Protein AF-A0A935BN43-F1 (afdb_monomer)

Sequence (152 aa):
MRHRDDVASASRRALLADLWCAQEARTILEHRARLVMELGRLHAEIEAEMDRLCALTQPENGMGLHLLRQRRVTGALALRWADSARHTLTGDRLVQRLAGMPIEASRWYAALAVQVGWLNARERLVRHARQVMRDLSEERHFDSLIGGSNHE

Solvent-accessible surface area (backbone atoms only — not comparable to full-atom values): 8608 Å² total; per-residue (Å²): 143,69,69,64,62,55,51,56,51,49,53,50,51,50,50,54,50,55,60,70,64,51,89,42,80,69,57,40,52,57,45,48,54,51,50,52,53,49,44,51,51,52,49,51,52,50,51,56,50,51,53,51,52,25,67,74,27,51,49,88,79,54,49,18,44,42,78,46,72,44,76,88,84,74,65,46,62,40,74,38,46,19,53,49,102,86,42,73,49,51,73,69,56,46,52,58,53,39,72,76,43,61,68,70,59,26,52,52,54,53,56,47,51,53,54,48,53,51,50,41,50,52,44,53,52,45,52,48,52,51,48,53,56,47,53,63,49,52,55,50,54,50,51,59,67,62,67,72,77,79,78,132

Foldseek 3Di:
DPPVVVVVVVVVVVVVVVLVPPPDPVSVVVSLVVLLVVLVVLLVVLVVVLVVQQVVFPLPVQKGWDWDAPPPDQRAIAIFIASDPPGTDDPVRLVVVLVPDDPVVSVVVVVVVVVRVVSNVSRVVSSVVNVVSVVVVVVVVVVVVVVVPPDD

Secondary structure (DSSP, 8-state):
--HHHHHHHHHHHHHHHHHHH---HHHHHHHHHHHHHHHHHHHHHHHHHHHHHHHHT-GGGS-EEEEEEETTTT-EEEEEEEEETTEEPPHHHHHHHHHTS-HHHHHHHHHHHHHHHHHHHHHHHHHHHHHHHHHHHHHHHHHHHHGGG---

Mean predicted aligned error: 12.63 Å

pLDDT: mean 75.49, std 17.52, range [38.0, 94.5]

Nearest PDB structures (foldseek):
  4g36-assembly2_B  TM=3.130E-01  e=1.139E+00  Photinus pyralis
  8t7j-assembly1_B-2  TM=3.890E-01  e=3.530E+00  Streptomyces sp. SANK 62799
  8aff-assembly1_A  TM=3.210E-01  e=5.263E+00  Saccharomyces cerevisiae
  7ele-assembly1_A  TM=4.228E-01  e=6.868E+00  Arabidopsis thaliana

Radius of gyration: 21.46 Å; Cα contacts (8 Å, |Δi|>4): 106; chains: 1; bounding box: 52×35×63 Å

Structure (mmCIF, N/CA/C/O backbone):
data_AF-A0A935BN43-F1
#
_entry.id   AF-A0A935BN43-F1
#
loop_
_atom_site.group_PDB
_atom_site.id
_atom_site.type_symbol
_atom_site.label_atom_id
_atom_site.label_alt_id
_atom_site.label_comp_id
_atom_site.label_asym_id
_atom_site.label_entity_id
_atom_site.label_seq_id
_atom_site.pdbx_PDB_ins_code
_atom_site.Cartn_x
_atom_site.Cartn_y
_atom_site.Cartn_z
_atom_site.occupancy
_atom_site.B_iso_or_equiv
_atom_site.auth_seq_id
_atom_site.auth_comp_id
_atom_site.auth_asym_id
_atom_site.auth_atom_id
_atom_site.pdbx_PDB_model_num
ATOM 1 N N . MET A 1 1 ? -15.927 22.849 -7.566 1.00 45.81 1 MET A N 1
ATOM 2 C CA . MET A 1 1 ? -14.450 22.761 -7.481 1.00 45.81 1 MET A CA 1
ATOM 3 C C . MET A 1 1 ? -13.932 21.331 -7.746 1.00 45.81 1 MET A C 1
ATOM 5 O O . MET A 1 1 ? -13.014 20.897 -7.079 1.00 45.81 1 MET A O 1
ATOM 9 N N . ARG A 1 2 ? -14.501 20.589 -8.718 1.00 45.47 2 ARG A N 1
ATOM 10 C CA . ARG A 1 2 ? -14.070 19.214 -9.085 1.00 45.47 2 ARG A CA 1
ATOM 11 C C . ARG A 1 2 ? -13.489 19.105 -10.505 1.00 45.47 2 ARG A C 1
ATOM 13 O O . ARG A 1 2 ? -12.970 18.076 -10.885 1.00 45.47 2 ARG A O 1
ATOM 20 N N . HIS A 1 3 ? -13.539 20.190 -11.278 1.00 39.72 3 HIS A N 1
ATOM 21 C CA . HIS A 1 3 ? -13.262 20.159 -12.716 1.00 39.72 3 HIS A CA 1
ATOM 22 C C . HIS A 1 3 ? -11.772 20.308 -13.082 1.00 39.72 3 HIS A C 1
ATOM 24 O O . HIS A 1 3 ? -11.391 20.011 -14.209 1.00 39.72 3 HIS A O 1
ATOM 30 N N . ARG A 1 4 ? -10.925 20.787 -12.156 1.00 39.72 4 ARG A N 1
ATOM 31 C CA . ARG A 1 4 ? -9.486 21.017 -12.405 1.00 39.72 4 ARG A CA 1
ATOM 32 C C . ARG A 1 4 ? -8.637 19.754 -12.237 1.00 39.72 4 ARG A C 1
ATOM 34 O O . ARG A 1 4 ? -7.667 19.591 -12.974 1.00 39.72 4 ARG A O 1
ATOM 41 N N . ASP A 1 5 ? -9.028 18.852 -11.340 1.00 45.97 5 ASP A N 1
ATOM 42 C CA . ASP A 1 5 ? -8.291 17.607 -11.095 1.00 45.97 5 ASP A CA 1
ATOM 43 C C . ASP A 1 5 ? -8.489 16.594 -12.230 1.00 45.97 5 ASP A C 1
ATOM 45 O O . ASP A 1 5 ? -7.548 15.894 -12.607 1.00 45.97 5 ASP A O 1
ATOM 49 N N . ASP A 1 6 ? -9.668 16.595 -12.860 1.00 52.12 6 ASP A N 1
ATOM 50 C CA . ASP A 1 6 ? -9.975 15.733 -14.005 1.00 52.12 6 ASP A CA 1
ATOM 51 C C . ASP A 1 6 ? -9.216 16.142 -15.273 1.00 52.12 6 ASP A C 1
ATOM 53 O O . ASP A 1 6 ? -8.741 15.280 -16.011 1.00 52.12 6 ASP A O 1
ATOM 57 N N . VAL A 1 7 ? -9.014 17.445 -15.495 1.00 51.12 7 VAL A N 1
ATOM 58 C CA . VAL A 1 7 ? -8.219 17.951 -16.627 1.00 51.12 7 VAL A CA 1
ATOM 59 C C . VAL A 1 7 ? -6.733 17.665 -16.409 1.00 51.12 7 VAL A C 1
ATOM 61 O O . VAL A 1 7 ? -6.067 17.187 -17.320 1.00 51.12 7 VAL A O 1
ATOM 64 N N . ALA A 1 8 ? -6.211 17.846 -15.191 1.00 53.88 8 ALA A N 1
ATOM 65 C CA . ALA A 1 8 ? -4.830 17.475 -14.872 1.00 53.88 8 ALA A CA 1
ATOM 66 C C . ALA A 1 8 ? -4.591 15.955 -14.992 1.00 53.88 8 ALA A C 1
ATOM 68 O O . ALA A 1 8 ? -3.530 15.519 -15.438 1.00 53.88 8 ALA A O 1
ATOM 69 N N . SER A 1 9 ? -5.589 15.150 -14.624 1.00 54.03 9 SER A N 1
ATOM 70 C CA . SER A 1 9 ? -5.611 13.690 -14.765 1.00 54.03 9 SER A CA 1
ATOM 71 C C . SER A 1 9 ? -5.665 13.238 -16.229 1.00 54.03 9 SER A C 1
ATOM 73 O O . SER A 1 9 ? -4.948 12.313 -16.616 1.00 54.03 9 SER A O 1
ATOM 75 N N . ALA A 1 10 ? -6.481 13.891 -17.058 1.00 52.19 10 ALA A N 1
ATOM 76 C CA . ALA A 1 10 ? -6.583 13.617 -18.489 1.00 52.19 10 ALA A CA 1
ATOM 77 C C . ALA A 1 10 ? -5.315 14.049 -19.242 1.00 52.19 10 ALA A C 1
ATOM 79 O O . ALA A 1 10 ? -4.775 13.263 -20.015 1.00 52.19 10 ALA A O 1
ATOM 80 N N . SER A 1 11 ? -4.769 15.231 -18.940 1.00 61.72 11 SER A N 1
ATOM 81 C CA . SER A 1 11 ? -3.515 15.717 -19.530 1.00 61.72 11 SER A CA 1
ATOM 82 C C . SER A 1 11 ? -2.308 14.869 -19.128 1.00 61.72 11 SER A C 1
ATOM 84 O O . SER A 1 11 ? -1.423 14.651 -19.947 1.00 61.72 11 SER A O 1
ATOM 86 N N . ARG A 1 12 ? -2.269 14.325 -17.902 1.00 54.88 12 ARG A N 1
ATOM 87 C CA . ARG A 1 12 ? -1.230 13.352 -17.515 1.00 54.88 12 ARG A CA 1
ATOM 88 C C . ARG A 1 12 ? -1.377 12.028 -18.255 1.00 54.88 12 ARG A C 1
ATOM 90 O O . ARG A 1 12 ? -0.369 11.455 -18.640 1.00 54.88 12 ARG A O 1
ATOM 97 N N . ARG A 1 13 ? -2.605 11.547 -18.468 1.00 56.81 13 ARG A N 1
ATOM 98 C CA . ARG A 1 13 ? -2.861 10.319 -19.240 1.00 56.81 13 ARG A CA 1
ATOM 99 C C . ARG A 1 13 ? -2.486 10.479 -20.715 1.00 56.81 13 ARG A C 1
ATOM 101 O O . ARG A 1 13 ? -1.866 9.577 -21.260 1.00 56.81 13 ARG A O 1
ATOM 108 N N . ALA A 1 14 ? -2.789 11.629 -21.315 1.00 58.31 14 ALA A N 1
ATOM 109 C CA . ALA A 1 14 ? -2.375 11.966 -22.676 1.00 58.31 14 ALA A CA 1
ATOM 110 C C . ALA A 1 14 ? -0.847 12.087 -22.791 1.00 58.31 14 ALA A C 1
ATOM 112 O O . ALA A 1 14 ? -0.255 11.451 -23.650 1.00 58.31 14 ALA A O 1
ATOM 113 N N . LEU A 1 15 ? -0.194 12.784 -21.853 1.00 57.34 15 LEU A N 1
ATOM 114 C CA . LEU A 1 15 ? 1.268 12.872 -21.804 1.00 57.34 15 LEU A CA 1
ATOM 115 C C . LEU A 1 15 ? 1.920 11.488 -21.665 1.00 57.34 15 LEU A C 1
ATOM 117 O O . LEU A 1 15 ? 2.914 11.213 -22.320 1.00 57.34 15 LEU A O 1
ATOM 121 N N . LEU A 1 16 ? 1.365 10.603 -20.834 1.00 52.16 16 LEU A N 1
ATOM 122 C CA . LEU A 1 16 ? 1.858 9.231 -20.694 1.00 52.16 16 LEU A CA 1
ATOM 123 C C . LEU A 1 16 ? 1.674 8.410 -21.981 1.00 52.16 16 LEU A C 1
ATOM 125 O O . LEU A 1 16 ? 2.546 7.605 -22.296 1.00 52.16 16 LEU A O 1
ATOM 129 N N . ALA A 1 17 ? 0.585 8.627 -22.724 1.00 56.81 17 ALA A N 1
ATOM 130 C CA . ALA A 1 17 ? 0.336 7.975 -24.009 1.00 56.81 17 ALA A CA 1
ATOM 131 C C . ALA A 1 17 ? 1.274 8.491 -25.116 1.00 56.81 17 ALA A C 1
ATOM 133 O O . ALA A 1 17 ? 1.873 7.688 -25.824 1.00 56.81 17 ALA A O 1
ATOM 134 N N . ASP A 1 18 ? 1.477 9.805 -25.213 1.00 55.25 18 ASP A N 1
ATOM 135 C CA . ASP A 1 18 ? 2.399 10.415 -26.182 1.00 55.25 18 ASP A CA 1
ATOM 136 C C . ASP A 1 18 ? 3.849 10.011 -25.911 1.00 55.25 18 ASP A C 1
ATOM 138 O O . ASP A 1 18 ? 4.614 9.712 -26.827 1.00 55.25 18 ASP A O 1
ATOM 142 N N . LEU A 1 19 ? 4.219 9.936 -24.632 1.00 52.00 19 LEU A N 1
ATOM 143 C CA . LEU A 1 19 ? 5.527 9.457 -24.214 1.00 52.00 19 LEU A CA 1
ATOM 144 C C . LEU A 1 19 ? 5.731 7.968 -24.567 1.00 52.00 19 LEU A C 1
ATOM 146 O O . LEU A 1 19 ? 6.839 7.594 -24.938 1.00 52.00 19 LEU A O 1
ATOM 150 N N . TRP A 1 20 ? 4.675 7.147 -24.525 1.00 51.06 20 TRP A N 1
ATOM 151 C CA . TRP A 1 20 ? 4.708 5.728 -24.913 1.00 51.06 20 TRP A CA 1
ATOM 152 C C . TRP A 1 20 ? 4.799 5.514 -26.436 1.00 51.06 20 TRP A C 1
ATOM 154 O O . TRP A 1 20 ? 5.381 4.528 -26.887 1.00 51.06 20 TRP A O 1
ATOM 164 N N . CYS A 1 21 ? 4.251 6.438 -27.232 1.00 52.53 21 CYS A N 1
ATOM 165 C CA . CYS A 1 21 ? 4.203 6.362 -28.696 1.00 52.53 21 CYS A CA 1
ATOM 166 C C . CYS A 1 21 ? 5.420 6.983 -29.414 1.00 52.53 21 CYS A C 1
ATOM 168 O O . CYS A 1 21 ? 5.532 6.841 -30.631 1.00 52.53 21 CYS A O 1
ATOM 170 N N . ALA A 1 22 ? 6.331 7.668 -28.713 1.00 48.72 22 ALA A N 1
ATOM 171 C CA . ALA A 1 22 ? 7.502 8.295 -29.333 1.00 48.72 22 ALA A CA 1
ATOM 172 C C . ALA A 1 22 ? 8.490 7.236 -29.876 1.00 48.72 22 ALA A C 1
ATOM 174 O O . ALA A 1 22 ? 9.162 6.530 -29.125 1.00 48.72 22 ALA A O 1
ATOM 175 N N . GLN A 1 23 ? 8.562 7.134 -31.206 1.00 50.59 23 GLN A N 1
ATOM 176 C CA . GLN A 1 23 ? 9.110 6.006 -31.970 1.00 50.59 23 GLN A CA 1
ATOM 177 C C . GLN A 1 23 ? 10.534 6.253 -32.517 1.00 50.59 23 GLN A C 1
ATOM 179 O O . GLN A 1 23 ? 10.882 5.791 -33.598 1.00 50.59 23 GLN A O 1
ATOM 184 N N . GLU A 1 24 ? 11.378 6.984 -31.790 1.00 49.66 24 GLU A N 1
ATOM 185 C CA . GLU A 1 24 ? 12.771 7.261 -32.174 1.00 49.66 24 GLU A CA 1
ATOM 186 C C . GLU A 1 24 ? 13.734 6.643 -31.143 1.00 49.66 24 GLU A C 1
ATOM 188 O O . GLU A 1 24 ? 13.560 6.788 -29.936 1.00 49.66 24 GLU A O 1
ATOM 193 N N . ALA A 1 25 ? 14.776 5.931 -31.588 1.00 50.34 25 ALA A N 1
ATOM 194 C CA . ALA A 1 25 ? 15.625 5.108 -30.709 1.00 50.34 25 ALA A CA 1
ATOM 195 C C . ALA A 1 25 ? 16.307 5.887 -29.560 1.00 50.34 25 ALA A C 1
ATOM 197 O O . ALA A 1 25 ? 16.498 5.342 -28.470 1.00 50.34 25 ALA A O 1
ATOM 198 N N . ARG A 1 26 ? 16.634 7.169 -29.782 1.00 50.09 26 ARG A N 1
ATOM 199 C CA . ARG A 1 26 ? 17.263 8.062 -28.793 1.00 50.09 26 ARG A CA 1
ATOM 200 C C . ARG A 1 26 ? 16.247 8.584 -27.770 1.00 50.09 26 ARG A C 1
ATOM 202 O O . ARG A 1 26 ? 16.487 8.510 -26.568 1.00 50.09 26 ARG A O 1
ATOM 209 N N . THR A 1 27 ? 15.070 8.983 -28.241 1.00 57.19 27 THR A N 1
ATOM 210 C CA . THR A 1 27 ? 13.912 9.394 -27.431 1.00 57.19 27 THR A CA 1
ATOM 211 C C . THR A 1 27 ? 13.347 8.227 -26.632 1.00 57.19 27 THR A C 1
ATOM 213 O O . THR A 1 27 ? 12.960 8.433 -25.493 1.00 57.19 27 THR A O 1
ATOM 216 N N . ILE A 1 28 ? 13.384 6.992 -27.146 1.00 56.88 28 ILE A N 1
ATOM 217 C CA . ILE A 1 28 ? 12.977 5.778 -26.419 1.00 56.88 28 ILE A CA 1
ATOM 218 C C . ILE A 1 28 ? 13.913 5.501 -25.233 1.00 56.88 28 ILE A C 1
ATOM 220 O O . ILE A 1 28 ? 13.436 5.164 -24.152 1.00 56.88 28 ILE A O 1
ATOM 224 N N . LEU A 1 29 ? 15.234 5.634 -25.396 1.00 60.28 29 LEU A N 1
ATOM 225 C CA . LEU A 1 29 ? 16.188 5.437 -24.294 1.00 60.28 29 LEU A CA 1
ATOM 226 C C . LEU A 1 29 ? 16.037 6.514 -23.211 1.00 60.28 29 LEU A C 1
ATOM 228 O O . LEU A 1 29 ? 15.933 6.184 -22.028 1.00 60.28 29 LEU A O 1
ATOM 232 N N . GLU A 1 30 ? 15.947 7.784 -23.606 1.00 61.84 30 GLU A N 1
ATOM 233 C CA . GLU A 1 30 ? 15.706 8.903 -22.684 1.00 61.84 30 GLU A CA 1
ATOM 234 C C . GLU A 1 30 ? 14.337 8.792 -21.988 1.00 61.84 30 GLU A C 1
ATOM 236 O O . GLU A 1 30 ? 14.211 9.039 -20.785 1.00 61.84 30 GLU A O 1
ATOM 241 N N . HIS A 1 31 ? 13.314 8.348 -22.720 1.00 63.75 31 HIS A N 1
ATOM 242 C CA . HIS A 1 31 ? 11.971 8.087 -22.209 1.00 63.75 31 HIS A CA 1
ATOM 243 C C . HIS A 1 31 ? 11.964 6.961 -21.169 1.00 63.75 31 HIS A C 1
ATOM 245 O O . HIS A 1 31 ? 11.388 7.112 -20.090 1.00 63.75 31 HIS A O 1
ATOM 251 N N . ARG A 1 32 ? 12.665 5.857 -21.440 1.00 65.38 32 ARG A N 1
ATOM 252 C CA . ARG A 1 32 ? 12.800 4.730 -20.507 1.00 65.38 32 ARG A CA 1
ATOM 253 C C . ARG A 1 32 ? 13.549 5.124 -19.243 1.00 65.38 32 ARG A C 1
ATOM 255 O O . ARG A 1 32 ? 13.089 4.792 -18.154 1.00 65.38 32 ARG A O 1
ATOM 262 N N . ALA A 1 33 ? 14.652 5.862 -19.368 1.00 69.81 33 ALA A N 1
ATOM 263 C CA . ALA A 1 33 ? 15.390 6.370 -18.213 1.00 69.81 33 ALA A CA 1
ATOM 264 C C . ALA A 1 33 ? 14.492 7.255 -17.331 1.00 69.81 33 ALA A C 1
ATOM 266 O O . ALA A 1 33 ? 14.439 7.075 -16.113 1.00 69.81 33 ALA A O 1
ATOM 267 N N . ARG A 1 34 ? 13.698 8.141 -17.950 1.00 77.00 34 ARG A N 1
ATOM 268 C CA . ARG A 1 34 ? 12.722 8.985 -17.249 1.00 77.00 34 ARG A CA 1
ATOM 269 C C . ARG A 1 34 ? 11.631 8.166 -16.554 1.00 77.00 34 ARG A C 1
ATOM 271 O O . ARG A 1 34 ? 11.315 8.450 -15.403 1.00 77.00 34 ARG A O 1
ATOM 278 N N . LEU A 1 35 ? 11.091 7.137 -17.209 1.00 76.12 35 LEU A N 1
ATOM 279 C CA . LEU A 1 35 ? 10.106 6.231 -16.609 1.00 76.12 35 LEU A CA 1
ATOM 280 C C . LEU A 1 35 ? 10.680 5.460 -15.416 1.00 76.12 35 LEU A C 1
ATOM 282 O O . LEU A 1 35 ? 10.017 5.351 -14.389 1.00 76.12 35 LEU A O 1
ATOM 286 N N . VAL A 1 36 ? 11.914 4.959 -15.511 1.00 78.75 36 VAL A N 1
ATOM 287 C CA . VAL A 1 36 ? 12.581 4.266 -14.397 1.00 78.75 36 VAL A CA 1
ATOM 288 C C . VAL A 1 36 ? 12.772 5.206 -13.205 1.00 78.75 36 VAL A C 1
ATOM 290 O O . VAL A 1 36 ? 12.464 4.825 -12.073 1.00 78.75 36 VAL A O 1
ATOM 293 N N . MET A 1 37 ? 13.223 6.442 -13.446 1.00 82.31 37 MET A N 1
ATOM 294 C CA . MET A 1 37 ? 13.353 7.460 -12.399 1.00 82.31 37 MET A CA 1
ATOM 295 C C . MET A 1 37 ? 12.003 7.788 -11.753 1.00 82.31 37 MET A C 1
ATOM 297 O O . MET A 1 37 ? 11.904 7.829 -10.527 1.00 82.31 37 MET A O 1
ATOM 301 N N . GLU A 1 38 ? 10.954 7.963 -12.558 1.00 86.06 38 GLU A N 1
ATOM 302 C CA . GLU A 1 38 ? 9.608 8.277 -12.074 1.00 86.06 38 GLU A CA 1
ATOM 303 C C . GLU A 1 38 ? 9.011 7.127 -11.252 1.00 86.06 38 GLU A C 1
ATOM 305 O O . GLU A 1 38 ? 8.458 7.348 -10.177 1.00 86.06 38 GLU A O 1
ATOM 310 N N . LEU A 1 39 ? 9.189 5.878 -11.690 1.00 85.06 39 LEU A N 1
ATOM 311 C CA . LEU A 1 39 ? 8.775 4.702 -10.925 1.00 85.06 39 LEU A CA 1
ATOM 312 C C . LEU A 1 39 ? 9.560 4.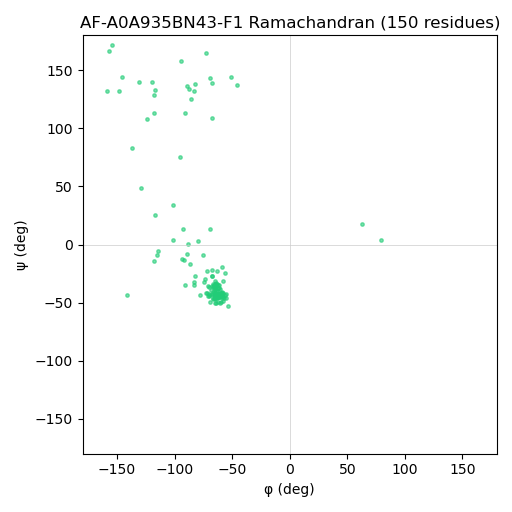563 -9.613 1.00 85.06 39 LEU A C 1
ATOM 314 O O . LEU A 1 39 ? 8.995 4.151 -8.599 1.00 85.06 39 LEU A O 1
ATOM 318 N N . GLY A 1 40 ? 10.848 4.919 -9.609 1.00 86.44 40 GLY A N 1
ATOM 319 C CA . GLY A 1 40 ? 11.662 4.991 -8.394 1.00 86.44 40 GLY A CA 1
ATOM 320 C C . GLY A 1 40 ? 11.140 6.042 -7.412 1.00 86.44 40 GLY A C 1
ATOM 321 O O . GLY A 1 40 ? 10.960 5.746 -6.230 1.00 86.44 40 GLY A O 1
ATOM 322 N N . ARG A 1 41 ? 10.817 7.238 -7.915 1.00 90.62 41 ARG A N 1
ATOM 323 C CA . ARG A 1 41 ? 10.217 8.335 -7.145 1.00 90.62 41 ARG A CA 1
ATOM 324 C C . ARG A 1 41 ? 8.869 7.928 -6.545 1.00 90.62 41 ARG A C 1
ATOM 326 O O . ARG A 1 41 ? 8.675 8.060 -5.341 1.00 90.62 41 ARG A O 1
ATOM 333 N N . LEU A 1 42 ? 7.976 7.355 -7.355 1.00 88.94 42 LEU A N 1
ATOM 334 C CA . LEU A 1 42 ? 6.669 6.860 -6.910 1.00 88.94 42 LEU A CA 1
ATOM 335 C C . LEU A 1 42 ? 6.795 5.762 -5.849 1.00 88.94 42 LEU A C 1
ATOM 337 O O . LEU A 1 42 ? 6.013 5.734 -4.903 1.00 88.94 42 LEU A O 1
ATOM 341 N N . HIS A 1 43 ? 7.775 4.867 -5.979 1.00 89.62 43 HIS A N 1
ATOM 342 C CA . HIS A 1 43 ? 8.024 3.838 -4.973 1.00 89.62 43 HIS A CA 1
ATOM 343 C C . HIS A 1 43 ? 8.465 4.441 -3.631 1.00 89.62 43 HIS A C 1
ATOM 345 O O . HIS A 1 43 ? 7.962 4.031 -2.589 1.00 89.62 43 HIS A O 1
ATOM 351 N N . ALA A 1 44 ? 9.353 5.441 -3.653 1.00 90.19 44 ALA A N 1
ATOM 352 C CA . ALA A 1 44 ? 9.786 6.146 -2.447 1.00 90.19 44 ALA A CA 1
ATOM 353 C C . ALA A 1 44 ? 8.636 6.920 -1.777 1.00 90.19 44 ALA A C 1
ATOM 355 O O . ALA A 1 44 ? 8.519 6.917 -0.554 1.00 90.19 44 ALA A O 1
ATOM 356 N N . GLU A 1 45 ? 7.748 7.536 -2.563 1.00 93.19 45 GLU A N 1
ATOM 357 C CA . GLU A 1 45 ? 6.542 8.185 -2.032 1.00 93.19 45 GLU A CA 1
ATOM 358 C C . GLU A 1 45 ? 5.607 7.196 -1.335 1.00 93.19 45 GLU A C 1
ATOM 360 O O . GLU A 1 45 ? 5.088 7.497 -0.261 1.00 93.19 45 GLU A O 1
ATOM 365 N N . ILE A 1 46 ? 5.398 6.019 -1.935 1.00 92.69 46 ILE A N 1
ATOM 366 C CA . ILE A 1 46 ? 4.578 4.956 -1.344 1.00 92.69 46 ILE A CA 1
ATOM 367 C C . ILE A 1 46 ? 5.203 4.482 -0.034 1.00 92.69 46 ILE A C 1
ATOM 369 O O . ILE A 1 46 ? 4.488 4.368 0.957 1.00 92.69 46 ILE A O 1
ATOM 373 N N . GLU A 1 47 ? 6.519 4.251 -0.001 1.00 93.00 47 GLU A N 1
ATOM 374 C CA . GLU A 1 47 ? 7.217 3.866 1.230 1.00 93.00 47 GLU A CA 1
ATOM 375 C C . GLU A 1 47 ? 7.028 4.919 2.330 1.00 93.00 47 GLU A C 1
ATOM 377 O O . GLU A 1 47 ? 6.595 4.585 3.432 1.00 93.00 47 GLU A O 1
ATOM 382 N N . ALA A 1 48 ? 7.245 6.197 2.011 1.00 93.94 48 ALA A N 1
ATOM 383 C CA . ALA A 1 48 ? 7.063 7.296 2.955 1.00 93.94 48 ALA A CA 1
ATOM 384 C C . ALA A 1 48 ? 5.605 7.448 3.428 1.00 93.94 48 ALA A C 1
ATOM 386 O O . ALA A 1 48 ? 5.343 7.856 4.560 1.00 93.94 48 ALA A O 1
ATOM 387 N N . GLU A 1 49 ? 4.620 7.161 2.575 1.00 94.50 49 GLU A N 1
ATOM 388 C CA . GLU A 1 49 ? 3.211 7.143 2.971 1.00 94.50 49 GLU A CA 1
ATOM 389 C C . GLU A 1 49 ? 2.887 5.955 3.885 1.00 94.50 49 GLU A C 1
ATOM 391 O O . GLU A 1 49 ? 2.226 6.135 4.909 1.00 94.50 49 GLU A O 1
ATOM 396 N N . MET A 1 50 ? 3.410 4.767 3.577 1.00 94.31 50 MET A N 1
ATOM 397 C CA . MET A 1 50 ? 3.257 3.585 4.423 1.00 94.31 50 MET A CA 1
ATOM 398 C C . MET A 1 50 ? 3.886 3.784 5.808 1.00 94.31 50 MET A C 1
ATOM 400 O O . MET A 1 50 ? 3.255 3.463 6.815 1.00 94.31 50 MET A O 1
ATOM 404 N N . ASP A 1 51 ? 5.082 4.373 5.877 1.00 93.06 51 ASP A N 1
ATOM 405 C CA . ASP A 1 51 ? 5.745 4.706 7.142 1.00 93.06 51 ASP A CA 1
ATOM 406 C C . ASP A 1 51 ? 4.925 5.682 7.989 1.00 93.06 51 ASP A C 1
ATOM 408 O O . ASP A 1 51 ? 4.765 5.478 9.195 1.00 93.06 51 ASP A O 1
ATOM 412 N N . ARG A 1 52 ? 4.344 6.713 7.362 1.00 92.94 52 ARG A N 1
ATOM 413 C CA . ARG A 1 52 ? 3.471 7.670 8.056 1.00 92.94 52 ARG A CA 1
ATOM 414 C C . ARG A 1 52 ? 2.239 6.990 8.650 1.00 92.94 52 ARG A C 1
ATOM 416 O O . ARG A 1 52 ? 1.902 7.264 9.798 1.00 92.94 52 ARG A O 1
ATOM 423 N N . LEU A 1 53 ? 1.586 6.084 7.919 1.00 91.19 53 LEU A N 1
ATOM 424 C CA . LEU A 1 53 ? 0.420 5.360 8.445 1.00 91.19 53 LEU A CA 1
ATOM 425 C C . LEU A 1 53 ? 0.787 4.392 9.577 1.00 91.19 53 LEU A C 1
ATOM 427 O O . LEU A 1 53 ? 0.028 4.272 10.540 1.00 91.19 53 LEU A O 1
ATOM 431 N N . CYS A 1 54 ? 1.952 3.745 9.511 1.00 89.75 54 CYS A N 1
ATOM 432 C CA . CYS A 1 54 ? 2.483 2.966 10.631 1.00 89.75 54 CYS A CA 1
ATOM 433 C C . CYS A 1 54 ? 2.715 3.831 11.873 1.00 89.75 54 CYS A C 1
ATOM 435 O O . CYS A 1 54 ? 2.298 3.455 12.965 1.00 89.75 54 CYS A O 1
ATOM 437 N N . ALA A 1 55 ? 3.320 5.009 11.712 1.00 88.50 55 ALA A N 1
ATOM 438 C CA . ALA A 1 55 ? 3.544 5.931 12.822 1.00 88.50 55 ALA A CA 1
ATOM 439 C C . ALA A 1 55 ? 2.234 6.452 13.441 1.00 88.50 55 ALA A C 1
ATOM 441 O O . ALA A 1 55 ? 2.161 6.626 14.652 1.00 88.50 55 ALA A O 1
ATOM 442 N N . LEU A 1 56 ? 1.190 6.662 12.634 1.00 87.00 56 LEU A N 1
ATOM 443 C CA . LEU A 1 56 ? -0.121 7.129 13.104 1.00 87.00 56 LEU A CA 1
ATOM 444 C C . LEU A 1 56 ? -0.909 6.074 13.886 1.00 87.00 56 LEU A C 1
ATOM 446 O O . LEU A 1 56 ? -1.817 6.418 14.636 1.00 87.00 56 LEU A O 1
ATOM 450 N N . THR A 1 57 ? -0.612 4.794 13.680 1.00 84.94 57 THR A N 1
ATOM 451 C CA . THR A 1 57 ? -1.425 3.681 14.191 1.00 84.94 57 THR A CA 1
ATOM 452 C C . THR A 1 57 ? -0.661 2.824 15.182 1.00 84.94 57 THR A C 1
ATOM 454 O O . THR A 1 57 ? -0.968 1.643 15.309 1.00 84.94 57 THR A O 1
ATOM 457 N N . GLN A 1 58 ? 0.348 3.387 15.859 1.00 70.38 58 GLN A N 1
ATOM 458 C CA . GLN A 1 58 ? 1.197 2.631 16.776 1.00 70.38 58 GLN A CA 1
ATOM 459 C C . GLN A 1 58 ? 0.360 1.739 17.710 1.00 70.38 58 GLN A C 1
ATOM 461 O O . GLN A 1 58 ? -0.681 2.172 18.213 1.00 70.38 58 GLN A O 1
ATOM 466 N N . PRO A 1 59 ? 0.789 0.485 17.942 1.00 62.31 59 PRO A N 1
ATOM 467 C CA . PRO A 1 59 ? -0.018 -0.537 18.607 1.00 62.31 59 PRO A CA 1
ATOM 468 C C . PRO A 1 59 ? -0.265 -0.285 20.105 1.00 62.31 59 PRO A C 1
ATOM 470 O O . PRO A 1 59 ? -0.754 -1.178 20.791 1.00 62.31 59 PRO A O 1
ATOM 473 N N . GLU A 1 60 ? 0.011 0.916 20.619 1.00 59.34 60 GLU A N 1
ATOM 474 C CA . GLU A 1 60 ? -0.285 1.329 21.997 1.00 59.34 60 GLU A CA 1
ATOM 475 C C . GLU A 1 60 ? -1.779 1.176 22.341 1.00 59.34 60 GLU A C 1
ATOM 477 O O . GLU A 1 60 ? -2.127 0.911 23.487 1.00 59.34 60 GLU A O 1
ATOM 482 N N . ASN A 1 61 ? -2.655 1.211 21.330 1.00 58.03 61 ASN A N 1
ATOM 483 C CA . ASN A 1 61 ? -4.099 0.991 21.467 1.00 58.03 61 ASN A CA 1
ATOM 484 C C . ASN A 1 61 ? -4.540 -0.475 21.238 1.00 58.03 61 ASN A C 1
ATOM 486 O O . ASN A 1 61 ? -5.723 -0.748 21.040 1.00 58.03 61 ASN A O 1
ATOM 490 N N . GLY A 1 62 ? -3.607 -1.435 21.214 1.00 72.19 62 GLY A N 1
ATOM 491 C CA . GLY A 1 62 ? -3.894 -2.871 21.070 1.00 72.19 62 GLY A CA 1
ATOM 492 C C . GLY A 1 62 ? -4.194 -3.356 19.644 1.00 72.19 62 GLY A C 1
ATOM 493 O O . GLY A 1 62 ? -4.533 -4.531 19.460 1.00 72.19 62 GLY A O 1
ATOM 494 N N . MET A 1 63 ? -4.103 -2.470 18.643 1.00 85.81 63 MET A N 1
ATOM 495 C CA . MET A 1 63 ? -4.109 -2.790 17.211 1.00 85.81 63 MET A CA 1
ATOM 496 C C . MET A 1 63 ? -3.486 -1.655 16.388 1.00 85.81 63 MET A C 1
ATOM 498 O O . MET A 1 63 ? -3.865 -0.494 16.549 1.00 85.81 63 MET A O 1
ATOM 502 N N . GLY A 1 64 ? -2.581 -2.001 15.472 1.00 89.38 64 GLY A N 1
ATOM 503 C CA . GLY A 1 64 ? -1.828 -1.049 14.663 1.00 89.38 64 GLY A CA 1
ATOM 504 C C . GLY A 1 64 ? -1.344 -1.589 13.323 1.00 89.38 64 GLY A C 1
ATOM 505 O O . GLY A 1 64 ? -1.462 -2.784 13.037 1.00 89.38 64 GLY A O 1
ATOM 506 N N . LEU A 1 65 ? -0.807 -0.706 12.477 1.00 91.31 65 LEU A N 1
ATOM 507 C CA . LEU A 1 65 ? -0.205 -1.098 11.203 1.00 91.31 65 LEU A CA 1
ATOM 508 C C . LEU A 1 65 ? 1.278 -1.411 11.359 1.00 91.31 65 LEU A C 1
ATOM 510 O O . LEU A 1 65 ? 2.044 -0.668 11.965 1.00 91.31 65 LEU A O 1
ATOM 514 N N . HIS A 1 66 ? 1.693 -2.494 10.718 1.00 90.69 66 HIS A N 1
ATOM 515 C CA . HIS A 1 66 ? 3.069 -2.944 10.618 1.00 90.69 66 HIS A CA 1
ATOM 516 C C . HIS A 1 66 ? 3.505 -2.944 9.154 1.00 90.69 66 HIS A C 1
ATOM 518 O O . HIS A 1 66 ? 2.845 -3.539 8.297 1.00 90.69 66 HIS A O 1
ATOM 524 N N . LEU A 1 67 ? 4.643 -2.307 8.877 1.00 90.81 67 LEU A N 1
ATOM 525 C CA . LEU A 1 67 ? 5.248 -2.284 7.551 1.00 90.81 67 LEU A CA 1
ATOM 526 C C . LEU A 1 67 ? 6.227 -3.450 7.392 1.00 90.81 67 LEU A C 1
ATOM 528 O O . LEU A 1 67 ? 7.289 -3.493 8.014 1.00 90.81 67 LEU A O 1
ATOM 532 N N . LEU A 1 68 ? 5.878 -4.389 6.517 1.00 89.81 68 LEU A N 1
ATOM 533 C CA . LEU A 1 68 ? 6.740 -5.486 6.099 1.00 89.81 68 LEU A CA 1
ATOM 534 C C . LEU A 1 68 ? 7.626 -5.035 4.938 1.00 89.81 68 LEU A C 1
ATOM 536 O O . LEU A 1 68 ? 7.116 -4.596 3.909 1.00 89.81 68 LEU A O 1
ATOM 540 N N . ARG A 1 69 ? 8.947 -5.187 5.091 1.00 89.75 69 ARG A N 1
ATOM 541 C CA . ARG A 1 69 ? 9.943 -4.850 4.063 1.00 89.75 69 ARG A CA 1
ATOM 542 C C . ARG A 1 69 ? 10.727 -6.088 3.630 1.00 89.75 69 ARG A C 1
ATOM 544 O O . ARG A 1 69 ? 11.531 -6.612 4.399 1.00 89.75 69 ARG A O 1
ATOM 551 N N . GLN A 1 70 ? 10.565 -6.531 2.386 1.00 83.31 70 GLN A N 1
ATOM 552 C CA . GLN A 1 70 ? 11.348 -7.629 1.804 1.00 83.31 70 GLN A CA 1
ATOM 553 C C . GLN A 1 70 ? 12.546 -7.080 1.016 1.00 83.31 70 GLN A C 1
ATOM 555 O O . GLN A 1 70 ? 12.572 -7.051 -0.213 1.00 83.31 70 GLN A O 1
ATOM 560 N N . ARG A 1 71 ? 13.568 -6.626 1.753 1.00 66.62 71 ARG A N 1
ATOM 561 C CA . ARG A 1 71 ? 14.717 -5.878 1.204 1.00 66.62 71 ARG A CA 1
ATOM 562 C C . ARG A 1 71 ? 15.657 -6.673 0.286 1.00 66.62 71 ARG A C 1
ATOM 564 O O . ARG A 1 71 ? 16.394 -6.055 -0.466 1.00 66.62 71 ARG A O 1
ATOM 571 N N . ARG A 1 72 ? 15.688 -8.009 0.360 1.00 57.38 72 ARG A N 1
ATOM 572 C CA . ARG A 1 72 ? 16.800 -8.796 -0.214 1.00 57.38 72 ARG A CA 1
ATOM 573 C C . ARG A 1 72 ? 16.621 -9.274 -1.659 1.00 57.38 72 ARG A C 1
ATOM 575 O O . ARG A 1 72 ? 17.609 -9.701 -2.236 1.00 57.38 72 ARG A O 1
ATOM 582 N N . VAL A 1 73 ? 15.421 -9.213 -2.246 1.00 57.06 73 VAL A N 1
ATOM 583 C CA . VAL A 1 73 ? 15.192 -9.755 -3.608 1.00 57.06 73 VAL A CA 1
ATOM 584 C C . VAL A 1 73 ? 14.257 -8.883 -4.446 1.00 57.06 73 VAL A C 1
ATOM 586 O O . VAL A 1 73 ? 14.543 -8.615 -5.604 1.00 57.06 73 VAL A O 1
ATOM 589 N N . THR A 1 74 ? 13.157 -8.399 -3.870 1.00 62.97 74 THR A N 1
ATOM 590 C CA . THR A 1 74 ? 12.079 -7.746 -4.638 1.00 62.97 74 THR A CA 1
ATOM 591 C C . THR A 1 74 ? 11.849 -6.286 -4.263 1.00 62.97 74 THR A C 1
ATOM 593 O O . THR A 1 74 ? 11.140 -5.581 -4.977 1.00 62.97 74 THR A O 1
ATOM 596 N N . GLY A 1 75 ? 12.399 -5.831 -3.131 1.00 75.75 75 GLY A N 1
ATOM 597 C CA . GLY A 1 75 ? 12.097 -4.513 -2.570 1.00 75.75 75 GLY A CA 1
ATOM 598 C C . GLY A 1 75 ? 10.631 -4.355 -2.163 1.00 75.75 75 GLY A C 1
ATOM 599 O O . GLY A 1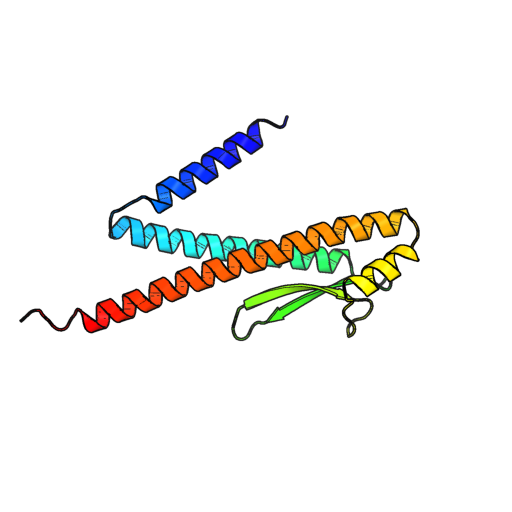 75 ? 10.174 -3.229 -2.022 1.00 75.75 75 GLY A O 1
ATOM 600 N N . ALA A 1 76 ? 9.895 -5.463 -2.004 1.00 87.19 76 ALA A N 1
ATOM 601 C CA . ALA A 1 76 ? 8.462 -5.421 -1.760 1.00 87.19 76 ALA A CA 1
ATOM 602 C C . ALA A 1 76 ? 8.132 -4.821 -0.391 1.00 87.19 76 ALA A C 1
ATOM 604 O O . ALA A 1 76 ? 8.776 -5.143 0.619 1.00 87.19 76 ALA A O 1
ATOM 605 N N . LEU A 1 77 ? 7.091 -3.992 -0.376 1.00 91.44 77 LEU A N 1
ATOM 606 C CA . LEU A 1 77 ? 6.551 -3.356 0.820 1.00 91.44 77 LEU A CA 1
ATOM 607 C C . LEU A 1 77 ? 5.091 -3.770 1.008 1.00 91.44 77 LEU A C 1
ATOM 609 O O . LEU A 1 77 ? 4.326 -3.871 0.052 1.00 91.44 77 LEU A O 1
ATOM 613 N N . ALA A 1 78 ? 4.687 -4.026 2.248 1.00 91.69 78 ALA A N 1
ATOM 614 C CA . ALA A 1 78 ? 3.287 -4.296 2.550 1.00 91.69 78 ALA A CA 1
ATOM 615 C C . ALA A 1 78 ? 2.916 -3.816 3.948 1.00 91.69 78 ALA A C 1
ATOM 617 O O . ALA A 1 78 ? 3.570 -4.165 4.929 1.00 91.69 78 ALA A O 1
ATOM 618 N N . LEU A 1 79 ? 1.805 -3.097 4.042 1.00 92.69 79 LEU A N 1
ATOM 619 C CA . LEU A 1 79 ? 1.152 -2.786 5.304 1.00 92.69 79 LEU A CA 1
ATOM 620 C C . LEU A 1 79 ? 0.262 -3.949 5.737 1.00 92.69 79 LEU A C 1
ATOM 622 O O . LEU A 1 79 ? -0.541 -4.467 4.952 1.00 92.69 79 LEU A O 1
ATOM 626 N N . ARG A 1 80 ? 0.386 -4.345 7.003 1.00 91.81 80 ARG A N 1
ATOM 627 C CA . ARG A 1 80 ? -0.445 -5.368 7.642 1.00 91.81 80 ARG A CA 1
ATOM 628 C C . ARG A 1 80 ? -0.966 -4.859 8.972 1.00 91.81 80 ARG A C 1
ATOM 630 O O . ARG A 1 80 ? -0.226 -4.242 9.727 1.00 91.81 80 ARG A O 1
ATOM 637 N N . TRP A 1 81 ? -2.221 -5.164 9.269 1.00 92.31 81 TRP A N 1
ATOM 638 C CA . TRP A 1 81 ? -2.757 -4.986 10.611 1.00 92.31 81 TRP A CA 1
ATOM 639 C C . TRP A 1 81 ? -2.121 -5.994 11.562 1.00 92.31 81 TRP A C 1
ATOM 641 O O . TRP A 1 81 ? -1.871 -7.134 11.173 1.00 92.31 81 TRP A O 1
ATOM 651 N N . ALA A 1 82 ? -1.864 -5.576 12.792 1.00 90.06 82 ALA A N 1
ATOM 652 C CA . ALA A 1 82 ? -1.304 -6.396 13.852 1.00 90.06 82 ALA A CA 1
ATOM 653 C C . ALA A 1 82 ? -1.896 -5.961 15.196 1.00 90.06 82 ALA A C 1
ATOM 655 O O . ALA A 1 82 ? -2.143 -4.777 15.402 1.00 90.06 82 ALA A O 1
ATOM 656 N N . ASP A 1 83 ? -2.138 -6.899 16.106 1.00 86.06 83 ASP A N 1
ATOM 657 C CA . ASP A 1 83 ? -2.548 -6.587 17.489 1.00 86.06 83 ASP A CA 1
ATOM 658 C C . ASP A 1 83 ? -1.355 -6.507 18.454 1.00 86.06 83 ASP A C 1
ATOM 660 O O . ASP A 1 83 ? -1.468 -6.027 19.579 1.00 86.06 83 ASP A O 1
ATOM 664 N N . SER A 1 84 ? -0.193 -6.967 18.000 1.00 78.56 84 SER A N 1
ATOM 665 C CA . SER A 1 84 ? 1.051 -7.010 18.748 1.00 78.56 84 SER A CA 1
ATOM 666 C C . SER A 1 84 ? 2.226 -7.055 17.781 1.00 78.56 84 SER A C 1
ATOM 668 O O . SER A 1 84 ? 2.079 -7.384 16.603 1.00 78.56 84 SER A O 1
ATOM 670 N N . ALA A 1 85 ? 3.435 -6.815 18.291 1.00 71.62 85 ALA A N 1
ATOM 671 C CA . ALA A 1 85 ? 4.634 -6.781 17.458 1.00 71.62 85 ALA A CA 1
ATOM 672 C C . ALA A 1 85 ? 4.916 -8.079 16.676 1.00 71.62 85 ALA A C 1
ATOM 674 O O . ALA A 1 85 ? 5.682 -8.065 15.712 1.00 71.62 85 ALA A O 1
ATOM 675 N N . ARG A 1 86 ? 4.320 -9.201 17.098 1.00 74.31 86 ARG A N 1
ATOM 676 C CA . ARG A 1 86 ? 4.569 -10.536 16.542 1.00 74.31 86 ARG A CA 1
ATOM 677 C C . ARG A 1 86 ? 3.358 -11.152 15.851 1.00 74.31 86 ARG A C 1
ATOM 679 O O . ARG A 1 86 ? 3.517 -12.196 15.223 1.00 74.31 86 ARG A O 1
ATOM 686 N N . HIS A 1 87 ? 2.176 -10.550 15.957 1.00 83.12 87 HIS A N 1
ATOM 687 C CA . HIS A 1 87 ? 0.954 -11.156 15.445 1.00 83.12 87 HIS A CA 1
ATOM 688 C C . HIS A 1 87 ? 0.246 -10.239 14.455 1.00 83.12 87 HIS A C 1
ATOM 690 O O . HIS A 1 87 ? -0.343 -9.222 14.813 1.00 83.12 87 HIS A O 1
ATOM 696 N N . THR A 1 88 ? 0.310 -10.629 13.183 1.00 88.19 88 THR A N 1
ATOM 697 C CA . THR A 1 88 ? -0.444 -9.996 12.106 1.00 88.19 88 THR A CA 1
ATOM 698 C C . THR A 1 88 ? -1.870 -10.537 12.067 1.00 88.19 88 THR A C 1
ATOM 700 O O . THR A 1 88 ? -2.117 -11.736 12.200 1.00 88.19 88 THR A O 1
ATOM 703 N N . LEU A 1 89 ? -2.822 -9.637 11.857 1.00 86.12 89 LEU A N 1
ATOM 704 C CA . LEU A 1 89 ? -4.237 -9.946 11.752 1.00 86.12 89 LEU A CA 1
ATOM 705 C C . LEU A 1 89 ? -4.590 -10.296 10.306 1.00 86.12 89 LEU A C 1
ATOM 707 O O . LEU A 1 89 ? -4.227 -9.593 9.357 1.00 86.12 89 LEU A O 1
ATOM 711 N N . THR A 1 90 ? -5.338 -11.384 10.141 1.00 87.06 90 THR A N 1
ATOM 712 C CA . THR A 1 90 ? -6.031 -11.686 8.886 1.00 87.06 90 THR A CA 1
ATOM 713 C C . THR A 1 90 ? -7.226 -10.746 8.705 1.00 87.06 90 THR A C 1
ATOM 715 O O . THR A 1 90 ? -7.666 -10.102 9.658 1.00 87.06 90 THR A O 1
ATOM 718 N N . GLY A 1 91 ? -7.775 -10.676 7.486 1.00 84.75 91 GLY A N 1
ATOM 719 C CA . GLY A 1 91 ? -8.965 -9.862 7.201 1.00 84.75 91 GLY A CA 1
ATOM 720 C C . GLY A 1 91 ? -10.144 -10.213 8.114 1.00 84.75 91 GLY A C 1
ATOM 721 O O . GLY A 1 91 ? -10.724 -9.325 8.729 1.00 84.75 91 GLY A O 1
ATOM 722 N N . ASP A 1 92 ? -10.418 -11.505 8.298 1.00 88.44 92 ASP A N 1
ATOM 723 C CA . ASP A 1 92 ? -11.519 -11.966 9.153 1.00 88.44 92 ASP A CA 1
ATOM 724 C C . ASP A 1 92 ? -11.304 -11.600 10.625 1.00 88.44 92 ASP A C 1
ATOM 726 O O . ASP A 1 92 ? -12.225 -11.137 11.297 1.00 88.44 92 ASP A O 1
ATOM 730 N N . ARG A 1 93 ? -10.068 -11.744 11.127 1.00 88.75 93 ARG A N 1
ATOM 731 C CA . ARG A 1 93 ? -9.732 -11.359 12.506 1.00 88.75 93 ARG A CA 1
ATOM 732 C C . ARG A 1 93 ? -9.828 -9.856 12.719 1.00 88.75 93 ARG A C 1
ATOM 734 O O . ARG A 1 93 ? -10.280 -9.431 13.777 1.00 88.75 93 ARG A O 1
ATOM 741 N N . LEU A 1 94 ? -9.444 -9.058 11.722 1.00 89.31 94 LEU A N 1
ATOM 742 C CA . LEU A 1 94 ? -9.641 -7.613 11.756 1.00 89.31 94 LEU A CA 1
ATOM 743 C C . LEU A 1 94 ? -11.134 -7.285 11.863 1.00 89.31 94 LEU A C 1
ATOM 745 O O . LEU A 1 94 ? -11.518 -6.557 12.768 1.00 89.31 94 LEU A O 1
ATOM 749 N N . VAL A 1 95 ? -11.984 -7.861 11.007 1.00 90.62 95 VAL A N 1
ATOM 750 C CA . VAL A 1 95 ? -13.439 -7.618 11.033 1.00 90.62 95 VAL A C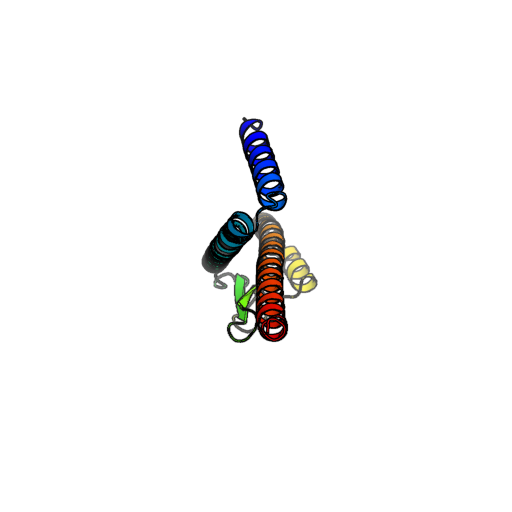A 1
ATOM 751 C C . VAL A 1 95 ? -14.046 -7.989 12.389 1.00 90.62 95 VAL A C 1
ATOM 753 O O . VAL A 1 95 ? -14.795 -7.199 12.961 1.00 90.62 95 VAL A O 1
ATOM 756 N N . GLN A 1 96 ? -13.675 -9.145 12.945 1.00 91.44 96 GLN A N 1
ATOM 757 C CA . GLN A 1 96 ? -14.113 -9.563 14.281 1.00 91.44 96 GLN A CA 1
ATOM 758 C C . GLN A 1 96 ? -13.684 -8.568 15.366 1.00 91.44 96 GLN A C 1
ATOM 760 O O . GLN A 1 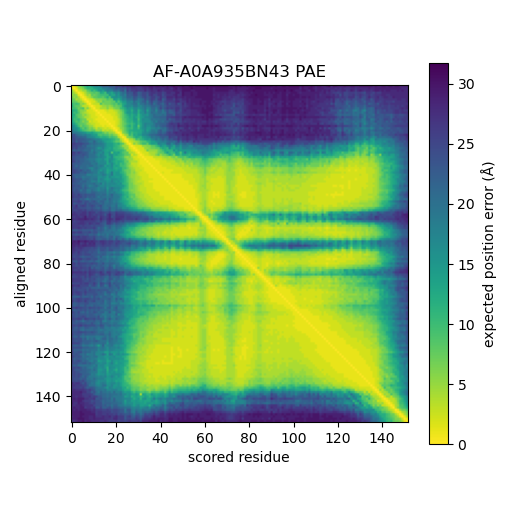96 ? -14.477 -8.227 16.242 1.00 91.44 96 GLN A O 1
ATOM 765 N N . ARG A 1 97 ? -12.448 -8.061 15.291 1.00 88.62 97 ARG A N 1
ATOM 766 C CA . ARG A 1 97 ? -11.930 -7.053 16.223 1.00 88.62 97 ARG A CA 1
ATOM 767 C C . ARG A 1 97 ? -12.731 -5.753 16.131 1.00 88.62 97 ARG A C 1
ATOM 769 O O . ARG A 1 97 ? -13.120 -5.211 17.157 1.00 88.62 97 ARG A O 1
ATOM 776 N N . LEU A 1 98 ? -13.008 -5.287 14.912 1.00 90.56 98 LEU A N 1
ATOM 777 C CA . LEU A 1 98 ? -13.754 -4.052 14.654 1.00 90.56 98 LEU A CA 1
ATOM 778 C C . LEU A 1 98 ? -15.205 -4.119 15.133 1.00 90.56 98 LEU A C 1
ATOM 780 O O . LEU A 1 98 ? -15.749 -3.094 15.540 1.00 90.56 98 LEU A O 1
ATOM 784 N N . ALA A 1 99 ? -15.822 -5.301 15.111 1.00 90.75 99 ALA A N 1
ATOM 785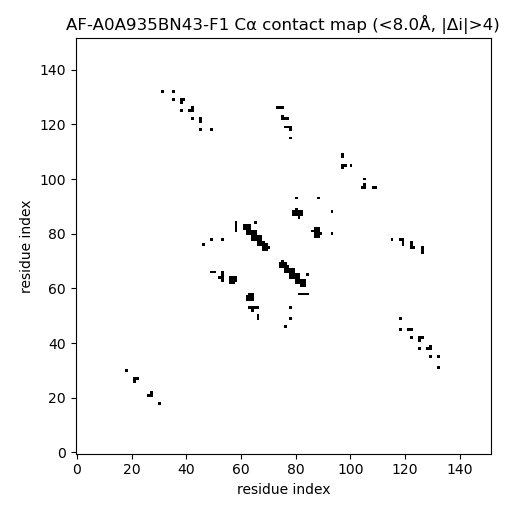 C CA . ALA A 1 99 ? -17.175 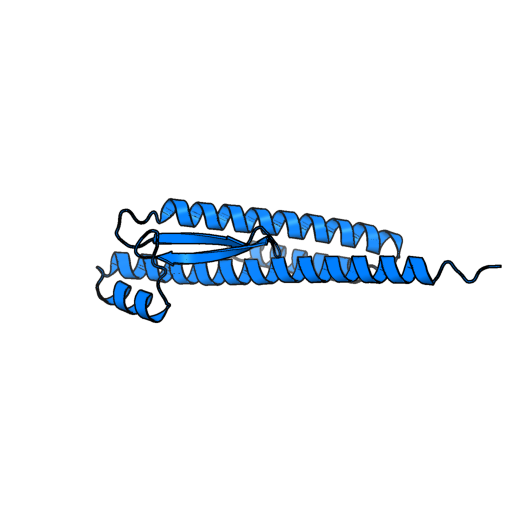-5.502 15.626 1.00 90.75 99 ALA A CA 1
ATOM 786 C C . ALA A 1 99 ? -17.264 -5.336 17.155 1.00 90.75 99 ALA A C 1
ATOM 788 O O . ALA A 1 99 ? -18.316 -4.967 17.667 1.00 90.75 99 ALA A O 1
ATOM 789 N N . GLY A 1 100 ? -16.167 -5.587 17.878 1.00 89.06 100 GLY A N 1
ATOM 790 C CA . GLY A 1 100 ? -16.084 -5.417 19.332 1.00 89.06 100 GLY A CA 1
ATOM 791 C C . GLY A 1 100 ? -15.657 -4.019 19.795 1.00 89.06 100 GL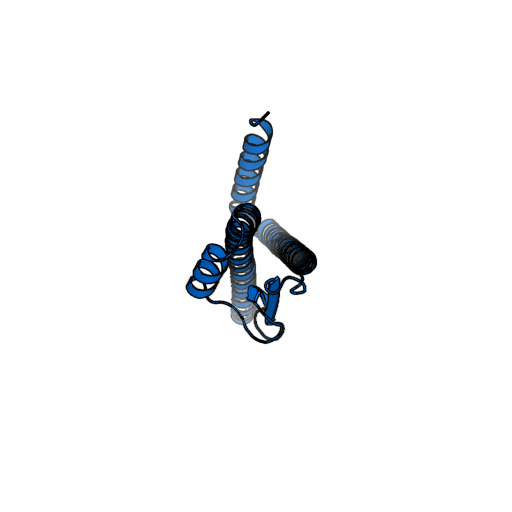Y A C 1
ATOM 792 O O . GLY A 1 100 ? -15.519 -3.802 20.996 1.00 89.06 100 GLY A O 1
ATOM 793 N N . MET A 1 101 ? -15.406 -3.083 18.874 1.00 89.31 101 MET A N 1
ATOM 794 C CA . MET A 1 101 ? -14.950 -1.725 19.191 1.00 89.31 101 MET A CA 1
ATOM 795 C C . MET A 1 101 ? -16.114 -0.727 19.281 1.00 89.31 101 MET A C 1
ATOM 797 O O . MET A 1 101 ? -17.148 -0.931 18.641 1.00 89.31 101 MET A O 1
ATOM 801 N N . PRO A 1 102 ? -15.933 0.406 19.990 1.00 92.50 102 PRO A N 1
ATOM 802 C CA . PRO A 1 102 ? -16.827 1.554 19.866 1.00 92.50 102 PRO A CA 1
ATOM 803 C C . PRO A 1 102 ? -17.020 1.959 18.397 1.00 92.50 102 PRO A C 1
ATOM 805 O O . PRO A 1 102 ? -16.083 1.879 17.596 1.00 92.50 102 PRO A O 1
ATOM 808 N N . ILE A 1 103 ? -18.226 2.408 18.043 1.00 92.25 103 ILE A N 1
ATOM 809 C CA . ILE A 1 103 ? -18.636 2.667 16.652 1.00 92.25 103 ILE A CA 1
ATOM 810 C C . ILE A 1 103 ? -17.690 3.644 15.947 1.00 92.25 103 ILE A C 1
ATOM 812 O O . ILE A 1 103 ? -17.321 3.426 14.792 1.00 92.25 103 ILE A O 1
ATOM 816 N N . GLU A 1 104 ? -17.275 4.707 16.626 1.00 92.06 104 GLU A N 1
ATOM 817 C CA . GLU A 1 104 ? -16.396 5.740 16.082 1.00 92.06 104 GLU A CA 1
ATOM 818 C C . GLU A 1 104 ? -15.010 5.173 15.755 1.00 92.06 104 GLU A C 1
ATOM 820 O O . GLU A 1 104 ? -14.492 5.397 14.659 1.00 92.06 104 GLU A O 1
ATOM 825 N N . ALA A 1 105 ? -14.445 4.374 16.666 1.00 88.31 105 ALA A N 1
ATOM 826 C CA . ALA A 1 105 ? -13.164 3.703 16.460 1.00 88.31 105 ALA A CA 1
ATOM 827 C C . ALA A 1 105 ? -13.259 2.682 15.318 1.00 88.31 105 ALA A C 1
ATOM 829 O O . ALA A 1 105 ? -12.426 2.679 14.413 1.00 88.31 105 ALA A O 1
ATOM 830 N N . SER A 1 106 ? -14.317 1.869 15.312 1.00 90.50 106 SER A N 1
ATOM 831 C CA . SER A 1 106 ? -14.577 0.874 14.269 1.00 90.50 106 SER A CA 1
ATOM 832 C C . SER A 1 106 ? -14.650 1.512 12.876 1.00 90.50 106 SER A C 1
ATOM 834 O O . SER A 1 106 ? -13.981 1.063 11.943 1.00 90.50 106 SER A O 1
ATOM 836 N N . ARG A 1 107 ? -15.379 2.631 12.740 1.00 91.94 107 ARG A N 1
ATOM 837 C CA . ARG A 1 107 ? -15.468 3.404 11.489 1.00 91.94 107 ARG A CA 1
ATOM 838 C C . ARG A 1 107 ? -14.116 3.952 11.047 1.00 91.94 107 ARG A C 1
ATOM 840 O O . ARG A 1 107 ? -13.791 3.869 9.863 1.00 91.94 107 ARG A O 1
ATOM 847 N N . TRP A 1 108 ? -13.337 4.494 11.980 1.00 90.69 108 TRP A N 1
ATOM 848 C CA . TRP A 1 108 ? -12.014 5.034 11.682 1.00 90.69 108 TRP A CA 1
ATOM 849 C C . TRP A 1 108 ? -11.064 3.948 11.158 1.00 90.69 108 TRP A C 1
ATOM 851 O O . TRP A 1 108 ? -10.484 4.099 10.080 1.00 90.69 108 TRP A O 1
ATOM 861 N N . TYR A 1 109 ? -10.976 2.810 11.851 1.00 90.56 109 TYR A N 1
ATOM 862 C CA . TYR A 1 109 ? -10.144 1.686 11.420 1.00 90.56 109 TYR A CA 1
ATOM 863 C C . TYR A 1 109 ? -10.625 1.066 10.098 1.00 90.56 109 TYR A C 1
ATOM 865 O O . TYR A 1 109 ? -9.797 0.695 9.265 1.00 90.56 109 TYR A O 1
ATOM 873 N N . ALA A 1 110 ? -11.939 0.978 9.864 1.00 90.31 110 ALA A N 1
ATOM 874 C CA . ALA A 1 110 ? -12.489 0.477 8.604 1.00 90.31 110 ALA A CA 1
ATOM 875 C C . ALA A 1 110 ? -12.125 1.382 7.414 1.00 90.31 110 ALA A C 1
ATOM 877 O O . ALA A 1 110 ? -11.695 0.884 6.371 1.00 90.31 110 ALA A O 1
ATOM 878 N N . ALA A 1 111 ? -12.229 2.706 7.571 1.00 91.44 111 ALA A N 1
ATOM 879 C CA . ALA A 1 111 ? -11.811 3.660 6.543 1.00 91.44 111 ALA A CA 1
ATOM 880 C C . ALA A 1 111 ? -10.308 3.538 6.243 1.00 91.44 111 ALA A C 1
ATOM 882 O O . ALA A 1 111 ? -9.891 3.490 5.083 1.00 91.44 111 ALA A O 1
ATOM 883 N N . LEU A 1 112 ? -9.497 3.401 7.291 1.00 91.50 112 LEU A N 1
ATOM 884 C CA . LEU A 1 112 ? -8.060 3.215 7.155 1.00 91.50 112 LEU A CA 1
ATOM 885 C C . LEU A 1 112 ? -7.702 1.873 6.491 1.00 91.50 112 LEU A C 1
ATOM 887 O O . LEU A 1 112 ? -6.777 1.815 5.684 1.00 91.50 112 LEU A O 1
ATOM 891 N N . ALA A 1 113 ? -8.455 0.799 6.746 1.00 90.88 113 ALA A N 1
ATOM 892 C CA . ALA A 1 113 ? -8.245 -0.492 6.091 1.00 90.88 113 ALA A CA 1
ATOM 893 C C . ALA A 1 113 ? -8.422 -0.414 4.561 1.00 90.88 113 ALA A C 1
ATOM 895 O O . ALA A 1 113 ? -7.670 -1.059 3.825 1.00 90.88 113 ALA A O 1
ATOM 896 N N . VAL A 1 114 ? -9.349 0.418 4.070 1.00 90.81 114 VAL A N 1
ATOM 897 C CA . VAL A 1 114 ? -9.510 0.687 2.630 1.00 90.81 114 VAL A CA 1
ATOM 898 C C . VAL A 1 114 ? -8.277 1.399 2.067 1.00 90.81 114 VAL A C 1
ATOM 900 O O . VAL A 1 114 ? -7.739 0.973 1.043 1.00 90.81 114 VAL A O 1
ATOM 903 N N . GLN A 1 115 ? -7.781 2.435 2.754 1.00 92.31 115 GLN A N 1
ATOM 904 C CA . GLN A 1 115 ? -6.570 3.157 2.344 1.00 92.31 115 GLN A CA 1
ATOM 905 C C . GLN A 1 115 ? -5.341 2.235 2.304 1.00 92.31 115 GLN A C 1
ATOM 907 O O . GLN A 1 115 ? -4.569 2.263 1.347 1.00 92.31 115 GLN A O 1
ATOM 912 N N . VAL A 1 116 ? -5.192 1.365 3.304 1.00 92.50 116 VAL A N 1
ATOM 913 C CA . VAL A 1 116 ? -4.133 0.347 3.369 1.00 92.50 116 VAL A CA 1
ATOM 914 C C . VAL A 1 116 ? -4.222 -0.625 2.192 1.00 92.50 116 VAL A C 1
ATOM 916 O O . VAL A 1 116 ? -3.208 -0.932 1.562 1.00 92.50 116 VAL A O 1
ATOM 919 N N . GLY A 1 117 ? -5.430 -1.092 1.859 1.00 91.00 117 GLY A N 1
ATOM 920 C CA . GLY A 1 117 ? -5.664 -1.950 0.698 1.00 91.00 117 GLY A CA 1
ATOM 921 C C . GLY A 1 117 ? -5.241 -1.282 -0.612 1.00 91.00 117 GLY A C 1
ATOM 922 O O . GLY A 1 117 ? -4.550 -1.900 -1.427 1.00 91.00 117 GLY A O 1
ATOM 923 N N . TRP A 1 118 ? -5.589 -0.005 -0.783 1.00 93.25 118 TRP A N 1
ATOM 924 C CA . TRP A 1 118 ? -5.190 0.784 -1.946 1.00 93.25 118 TRP A CA 1
ATOM 925 C C . TRP A 1 118 ? -3.671 0.990 -2.022 1.00 93.25 118 TR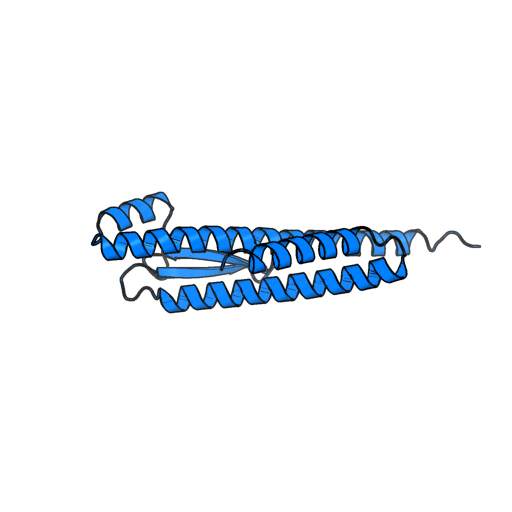P A C 1
ATOM 927 O O . TRP A 1 118 ? -3.083 0.754 -3.078 1.00 93.25 118 TRP A O 1
ATOM 937 N N . LEU A 1 119 ? -3.007 1.334 -0.914 1.00 92.69 119 LEU A N 1
ATOM 938 C CA . LEU A 1 119 ? -1.548 1.504 -0.878 1.00 92.69 119 LEU A CA 1
ATOM 939 C C . LEU A 1 119 ? -0.797 0.212 -1.194 1.00 92.69 119 LEU A C 1
ATOM 941 O O . LEU A 1 119 ? 0.133 0.227 -1.996 1.00 92.69 119 LEU A O 1
ATOM 945 N N . ASN A 1 120 ? -1.235 -0.919 -0.637 1.00 93.19 120 ASN A N 1
ATOM 946 C CA . ASN A 1 120 ? -0.673 -2.230 -0.962 1.00 93.19 120 ASN A CA 1
ATOM 947 C C . ASN A 1 120 ? -0.881 -2.598 -2.443 1.00 93.19 120 ASN A C 1
ATOM 949 O O . ASN A 1 120 ? -0.043 -3.259 -3.053 1.00 93.19 120 ASN A O 1
ATOM 953 N N . ALA A 1 121 ? -2.000 -2.207 -3.056 1.00 91.50 121 ALA A N 1
ATOM 954 C CA . ALA A 1 121 ? -2.210 -2.409 -4.489 1.00 91.50 121 ALA A CA 1
ATOM 955 C C . ALA A 1 121 ? -1.295 -1.507 -5.333 1.00 91.50 121 ALA A C 1
ATOM 957 O O . ALA A 1 121 ? -0.670 -1.989 -6.278 1.00 91.50 121 ALA A O 1
ATOM 958 N N . ARG A 1 122 ? -1.174 -0.227 -4.962 1.00 91.38 122 ARG A N 1
ATOM 959 C CA . ARG A 1 122 ? -0.307 0.748 -5.632 1.00 91.38 122 ARG A CA 1
ATOM 960 C C . ARG A 1 122 ? 1.164 0.333 -5.566 1.00 91.38 122 ARG A C 1
ATOM 962 O O . ARG A 1 122 ? 1.842 0.392 -6.588 1.00 91.38 122 ARG A O 1
ATOM 969 N N . GLU A 1 123 ? 1.631 -0.149 -4.413 1.00 93.62 123 GLU A N 1
ATOM 970 C CA . GLU A 1 123 ? 2.966 -0.743 -4.255 1.00 93.62 123 GLU A CA 1
ATOM 971 C C . GLU A 1 123 ? 3.196 -1.864 -5.266 1.00 93.62 123 GLU A C 1
ATOM 973 O O . GLU A 1 123 ? 4.159 -1.807 -6.030 1.00 93.62 123 GLU A O 1
ATOM 978 N N . ARG A 1 124 ? 2.282 -2.843 -5.324 1.00 91.62 124 ARG A N 1
ATOM 979 C CA . ARG A 1 124 ? 2.435 -4.014 -6.198 1.00 91.62 124 ARG A CA 1
ATOM 980 C C . ARG A 1 124 ? 2.527 -3.616 -7.662 1.00 91.62 124 ARG A C 1
ATOM 982 O O . ARG A 1 124 ? 3.350 -4.173 -8.383 1.00 91.62 124 ARG A O 1
ATOM 989 N N . LEU A 1 125 ? 1.707 -2.655 -8.086 1.00 90.06 125 LEU A N 1
ATOM 990 C CA . LEU A 1 125 ? 1.708 -2.141 -9.455 1.00 90.06 125 LEU A CA 1
ATOM 991 C C . LEU A 1 125 ? 3.025 -1.438 -9.792 1.00 90.06 125 LEU A C 1
ATOM 993 O O . LEU A 1 125 ? 3.648 -1.771 -10.797 1.00 90.06 125 LEU A O 1
ATOM 997 N N . VAL A 1 126 ? 3.480 -0.509 -8.945 1.00 89.62 126 VAL A N 1
ATOM 998 C CA . VAL A 1 126 ? 4.738 0.221 -9.175 1.00 89.62 126 VAL A CA 1
ATOM 999 C C . VAL A 1 126 ? 5.928 -0.733 -9.158 1.00 89.62 126 VAL A C 1
ATOM 1001 O O . VAL A 1 126 ? 6.794 -0.653 -10.027 1.00 89.62 126 VAL A O 1
ATOM 1004 N N . ARG A 1 127 ? 5.965 -1.677 -8.216 1.00 89.19 127 ARG A N 1
ATOM 1005 C CA . ARG A 1 127 ? 7.016 -2.693 -8.156 1.00 89.19 127 ARG A CA 1
ATOM 1006 C C . ARG A 1 127 ? 7.016 -3.583 -9.396 1.00 89.19 127 ARG A C 1
ATOM 1008 O O . ARG A 1 127 ? 8.082 -3.831 -9.948 1.00 89.19 127 ARG A O 1
ATOM 1015 N N . HIS A 1 128 ? 5.850 -4.039 -9.850 1.00 86.88 128 HIS A N 1
ATOM 1016 C CA . HIS A 1 128 ? 5.754 -4.843 -11.066 1.00 86.88 128 HIS A CA 1
ATOM 1017 C C . HIS A 1 128 ? 6.217 -4.060 -12.300 1.00 86.88 128 HIS A C 1
ATOM 1019 O O . HIS A 1 128 ? 7.037 -4.566 -13.056 1.00 86.88 128 HIS A O 1
ATOM 1025 N N . ALA A 1 129 ? 5.793 -2.803 -12.454 1.00 84.88 129 ALA A N 1
ATOM 1026 C CA . ALA A 1 129 ? 6.256 -1.942 -13.541 1.00 84.88 129 ALA A CA 1
ATOM 1027 C C . ALA A 1 129 ? 7.784 -1.758 -13.523 1.00 84.88 129 ALA A C 1
ATOM 1029 O O . ALA A 1 129 ? 8.425 -1.821 -14.568 1.00 84.88 129 ALA A O 1
ATOM 1030 N N . ARG A 1 130 ? 8.392 -1.596 -12.339 1.00 85.31 130 ARG A N 1
ATOM 1031 C CA . ARG A 1 130 ? 9.858 -1.538 -12.198 1.00 85.31 130 ARG A CA 1
ATOM 1032 C C . ARG A 1 130 ? 10.538 -2.836 -12.622 1.00 85.31 130 ARG A C 1
ATOM 1034 O O . ARG A 1 130 ? 11.586 -2.764 -13.253 1.00 85.31 130 ARG A O 1
ATOM 1041 N N . GLN A 1 131 ? 9.957 -3.987 -12.282 1.00 84.38 131 GLN A N 1
ATOM 1042 C CA . GLN A 1 131 ? 10.481 -5.287 -12.701 1.00 84.38 131 GLN A CA 1
ATOM 1043 C C . GLN A 1 131 ? 10.426 -5.429 -14.224 1.00 84.38 131 GLN A C 1
ATOM 1045 O O . GLN A 1 131 ? 11.458 -5.665 -14.833 1.00 84.38 131 GLN A O 1
ATOM 1050 N N . VAL A 1 132 ? 9.274 -5.153 -14.843 1.00 83.88 132 VAL A N 1
ATOM 1051 C CA . VAL A 1 132 ? 9.113 -5.199 -16.308 1.00 83.88 132 VAL A CA 1
ATOM 1052 C C . VAL A 1 132 ? 10.128 -4.291 -17.007 1.00 83.88 132 VAL A C 1
ATOM 1054 O O . VAL A 1 132 ? 10.759 -4.693 -17.978 1.00 83.88 132 VAL A O 1
ATOM 1057 N N . MET A 1 133 ? 10.340 -3.072 -16.498 1.00 79.25 133 MET A N 1
ATOM 1058 C CA . MET A 1 133 ? 11.327 -2.150 -17.071 1.00 79.25 133 MET A CA 1
ATOM 1059 C C . MET A 1 133 ? 12.766 -2.661 -16.958 1.00 79.25 133 MET A C 1
ATOM 1061 O O . MET A 1 133 ? 13.577 -2.384 -17.842 1.00 79.25 133 MET A O 1
ATOM 1065 N N . A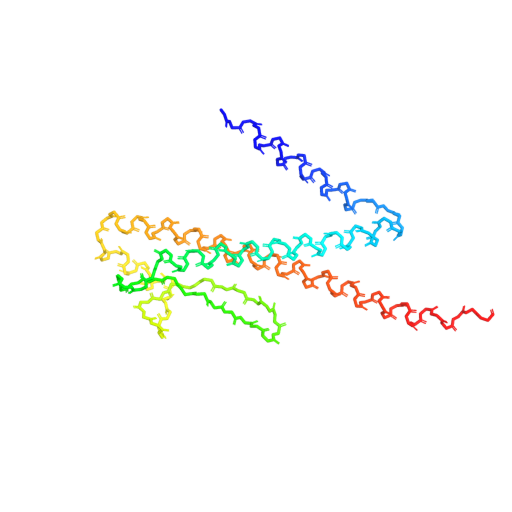RG A 1 134 ? 13.086 -3.390 -15.884 1.00 79.88 134 ARG A N 1
ATOM 1066 C CA . ARG A 1 134 ? 14.389 -4.029 -15.704 1.00 79.88 134 ARG A CA 1
ATOM 1067 C C . ARG A 1 134 ? 14.568 -5.183 -16.684 1.00 79.88 134 ARG A C 1
ATOM 1069 O O . ARG A 1 134 ? 15.562 -5.190 -17.403 1.00 79.88 134 ARG A O 1
ATOM 1076 N N . ASP A 1 135 ? 13.588 -6.074 -16.774 1.00 81.75 135 ASP A N 1
ATOM 1077 C CA . ASP A 1 135 ? 13.631 -7.246 -17.655 1.00 81.75 135 ASP A CA 1
ATOM 1078 C C . ASP A 1 135 ? 13.814 -6.811 -19.121 1.00 81.75 135 ASP A C 1
ATOM 1080 O O . ASP A 1 135 ? 14.737 -7.253 -19.801 1.00 81.75 135 ASP A O 1
ATOM 1084 N N . LEU A 1 136 ? 13.049 -5.804 -19.566 1.00 73.75 136 LEU A N 1
ATOM 1085 C CA . LEU A 1 136 ? 13.179 -5.212 -20.907 1.00 73.75 136 LEU A CA 1
ATOM 1086 C C . LEU A 1 136 ? 14.538 -4.538 -21.174 1.00 73.75 136 LEU A C 1
ATOM 1088 O O . LEU A 1 136 ? 14.900 -4.310 -22.334 1.00 73.75 136 LEU A O 1
ATOM 1092 N N . SER A 1 137 ? 15.263 -4.128 -20.130 1.00 69.69 137 SER A N 1
ATOM 1093 C CA . SER A 1 137 ? 16.615 -3.570 -20.264 1.00 69.69 137 SER A CA 1
ATOM 1094 C C . SER A 1 137 ? 17.680 -4.664 -20.365 1.00 69.69 137 SER A C 1
ATOM 1096 O O . SER A 1 137 ? 18.635 -4.512 -21.126 1.00 69.69 137 SER A O 1
ATOM 1098 N N . GLU A 1 138 ? 17.483 -5.776 -19.656 1.00 75.06 138 GLU A N 1
ATOM 1099 C CA . GLU A 1 138 ? 18.385 -6.929 -19.645 1.00 75.06 138 GLU A CA 1
ATOM 1100 C C . GLU A 1 138 ? 18.294 -7.715 -20.968 1.00 75.06 138 GLU A C 1
ATOM 1102 O O . GLU A 1 138 ? 19.331 -8.020 -21.558 1.00 75.06 138 GLU A O 1
ATOM 1107 N N . GLU A 1 139 ? 17.089 -7.918 -21.517 1.00 67.06 139 GLU A N 1
ATOM 1108 C CA . GLU A 1 139 ? 16.876 -8.548 -22.836 1.00 67.06 139 GLU A CA 1
ATOM 1109 C C . GLU A 1 139 ? 17.593 -7.797 -23.974 1.00 67.06 139 GLU A C 1
ATOM 1111 O O . GLU A 1 139 ? 18.250 -8.401 -24.819 1.00 67.06 139 GLU A O 1
ATOM 1116 N N . ARG A 1 140 ? 17.565 -6.457 -23.970 1.00 58.38 140 ARG A N 1
ATOM 1117 C CA . ARG A 1 140 ? 18.270 -5.655 -24.989 1.00 58.38 140 ARG A CA 1
ATOM 1118 C C . ARG A 1 140 ? 19.782 -5.681 -24.846 1.00 58.38 140 ARG A C 1
ATOM 1120 O O . ARG A 1 140 ? 20.486 -5.617 -25.852 1.00 58.38 140 ARG A O 1
ATOM 1127 N N . HIS A 1 141 ? 20.285 -5.721 -23.613 1.00 57.22 141 HIS A N 1
ATOM 1128 C CA . HIS A 1 141 ? 21.716 -5.894 -23.392 1.00 57.22 141 HIS A CA 1
ATOM 1129 C C . HIS A 1 141 ? 22.190 -7.230 -23.965 1.00 57.22 141 HIS A C 1
ATOM 1131 O O . HIS A 1 141 ? 23.259 -7.282 -24.564 1.00 57.22 141 HIS A O 1
ATOM 1137 N N . PHE A 1 142 ? 21.372 -8.274 -23.847 1.00 44.47 142 PHE A N 1
ATOM 1138 C CA . PHE A 1 142 ? 21.646 -9.582 -24.424 1.00 44.47 142 PHE A CA 1
ATOM 1139 C C . PHE A 1 142 ? 21.629 -9.564 -25.966 1.00 44.47 142 PHE A C 1
ATOM 1141 O O . PHE A 1 142 ? 22.597 -10.002 -26.585 1.00 44.47 142 PHE A O 1
ATOM 1148 N N . ASP A 1 143 ? 20.619 -8.954 -26.596 1.00 52.44 143 ASP A N 1
ATOM 1149 C CA . ASP A 1 143 ? 20.551 -8.826 -28.065 1.00 52.44 143 ASP A CA 1
ATOM 1150 C C . ASP A 1 143 ? 21.707 -7.997 -28.648 1.00 52.44 143 ASP A C 1
ATOM 1152 O O . ASP A 1 143 ? 22.251 -8.323 -29.703 1.00 52.44 143 ASP A O 1
ATOM 1156 N N . SER A 1 144 ? 22.134 -6.942 -27.948 1.00 51.88 144 SER A N 1
ATOM 1157 C CA . SER A 1 144 ? 23.299 -6.134 -28.332 1.00 51.88 144 SER A CA 1
ATOM 1158 C C . SER A 1 144 ? 24.620 -6.901 -28.220 1.00 51.88 144 SER A C 1
ATOM 1160 O O . SER A 1 144 ? 25.565 -6.555 -28.928 1.00 51.88 144 SER A O 1
ATOM 1162 N N . LEU A 1 145 ? 24.710 -7.900 -27.340 1.00 51.19 145 LEU A N 1
ATOM 1163 C CA . LEU A 1 145 ? 25.902 -8.737 -27.182 1.00 51.19 145 LEU A CA 1
ATOM 1164 C C . LEU A 1 145 ? 25.964 -9.861 -28.227 1.00 51.19 145 LEU A C 1
ATOM 1166 O O . LEU A 1 145 ? 27.061 -10.279 -28.585 1.00 51.19 145 LEU A O 1
ATOM 1170 N N . ILE A 1 146 ? 24.819 -10.316 -28.748 1.00 51.34 146 ILE A N 1
ATOM 1171 C CA . ILE A 1 146 ? 24.745 -11.367 -29.781 1.00 51.34 146 ILE A CA 1
ATOM 1172 C C . ILE A 1 146 ? 24.752 -10.778 -31.203 1.00 51.34 146 ILE A C 1
ATOM 1174 O O . ILE A 1 146 ? 25.350 -11.351 -32.110 1.00 51.34 146 ILE A O 1
ATOM 1178 N N . GLY A 1 147 ? 24.142 -9.608 -31.418 1.00 49.88 147 GLY A N 1
ATOM 1179 C CA . GLY A 1 147 ? 24.088 -8.940 -32.727 1.00 49.88 147 GLY A CA 1
ATOM 1180 C C . GLY A 1 147 ? 25.389 -8.252 -33.165 1.00 49.88 147 GLY A C 1
ATOM 1181 O O . GLY A 1 147 ? 25.496 -7.834 -34.315 1.00 49.88 147 GLY A O 1
ATOM 1182 N N . GLY A 1 148 ? 26.386 -8.143 -32.281 1.00 44.53 148 GLY A N 1
ATOM 1183 C CA . GLY A 1 148 ? 27.692 -7.536 -32.572 1.00 44.53 148 GLY A CA 1
ATOM 1184 C C . GLY A 1 148 ? 28.681 -8.435 -33.326 1.00 44.53 148 GLY A C 1
ATOM 1185 O O . GLY A 1 148 ? 29.817 -8.023 -33.538 1.00 44.53 148 GLY A O 1
ATOM 1186 N N . SER A 1 149 ? 28.288 -9.653 -33.715 1.00 44.38 149 SER A N 1
ATOM 1187 C CA . SER A 1 149 ? 29.189 -10.650 -34.320 1.00 44.38 149 SER A CA 1
ATOM 1188 C C . SER A 1 149 ? 29.093 -10.784 -35.847 1.00 44.38 149 SER A C 1
ATOM 1190 O O . SER A 1 149 ? 29.770 -11.645 -36.392 1.00 44.38 149 SER A O 1
ATOM 1192 N N . ASN A 1 150 ? 28.293 -9.966 -36.546 1.00 44.94 150 ASN A N 1
ATOM 1193 C CA . ASN A 1 150 ? 28.049 -10.125 -37.992 1.00 44.94 150 ASN A CA 1
ATOM 1194 C C . ASN A 1 150 ? 28.265 -8.844 -38.819 1.00 44.94 150 ASN A C 1
ATOM 1196 O O . ASN A 1 150 ? 27.431 -8.504 -39.655 1.00 44.94 150 ASN A O 1
ATOM 1200 N N . HIS A 1 151 ? 29.385 -8.151 -38.629 1.00 38.00 151 HIS A N 1
ATOM 1201 C CA . HIS A 1 151 ? 29.907 -7.241 -39.654 1.00 38.00 151 HIS A CA 1
ATOM 1202 C C . HIS A 1 151 ? 31.424 -7.424 -39.779 1.00 38.00 151 HIS A C 1
ATOM 1204 O O . HIS A 1 151 ? 32.202 -6.707 -39.151 1.00 38.00 151 HIS A O 1
ATOM 1210 N N . GLU A 1 152 ? 31.797 -8.443 -40.560 1.00 38.66 152 GLU A N 1
ATOM 1211 C CA . GLU A 1 152 ? 33.018 -8.438 -41.381 1.00 38.66 152 GLU A CA 1
ATOM 1212 C C . GLU A 1 152 ? 32.831 -7.514 -42.593 1.00 38.66 152 GLU A C 1
ATOM 1214 O O . GLU A 1 152 ? 31.695 -7.468 -43.128 1.00 38.66 152 GLU A O 1
#